Protein AF-A0A537A477-F1 (afdb_monomer)

Radius of gyration: 22.48 Å; Cα contacts (8 Å, |Δi|>4): 87; chains: 1; bounding box: 42×50×65 Å

Mean predicted aligned error: 12.56 Å

Solvent-accessible surface area (backbone atoms only — not comparable to full-atom values): 5742 Å² total; per-residue (Å²): 136,72,73,65,61,62,56,54,54,57,53,54,57,52,55,52,55,56,54,60,66,67,67,74,73,79,81,72,91,48,68,65,52,57,74,69,49,58,35,32,61,52,22,18,44,41,12,35,80,66,65,44,74,88,57,56,69,60,51,40,62,69,30,46,89,72,70,53,50,73,70,40,45,57,38,17,49,54,20,22,57,55,16,37,53,55,30,44,48,64,63,54,51,58,63,78,66,63,88,125

Sequence (100 aa):
MNSIGARLMAAWTRSALVACLLAAGCAQITETQCKAADWYQLGYRDADIYGLRPQVDQYAYQCRAFGVQAASETTYMAGWVDGFREWNTRVMGSECCGTR

Foldseek 3Di:
DDPVVVVVVVVVVVVVVVVVVVPPPDDQQDLCCLVVPQLLVVLLCCCQVVVHDQCLVVSQVRNVVNPSRDVSSVSNVNSNVVSNVNNCCVPVVVVVPDDD

Secondary structure (DSSP, 8-state):
--THHHHHHHHHHHHHHHHHHHGGG--PPPHHHHHH--HHHHHHHHHHTT-PPP-HHHHHHHHGGGT-HHHHHHHHHHHHHHHHHHHHHHHHHHHHT---

Structure (mmCIF, N/CA/C/O backbone):
data_AF-A0A537A477-F1
#
_entry.id   AF-A0A537A477-F1
#
loop_
_atom_site.group_PDB
_atom_site.id
_atom_site.type_symbol
_atom_site.label_atom_id
_atom_site.label_alt_id
_atom_site.label_comp_id
_atom_site.label_asym_id
_atom_site.label_entity_id
_atom_site.label_seq_id
_atom_site.pdbx_PDB_ins_code
_atom_site.Cartn_x
_atom_site.Cartn_y
_atom_site.Cartn_z
_atom_site.occupancy
_atom_site.B_iso_or_equiv
_atom_site.auth_seq_id
_atom_site.auth_comp_id
_atom_site.auth_asym_id
_atom_site.auth_atom_id
_atom_site.pdbx_PDB_model_num
ATOM 1 N N . MET A 1 1 ? 16.669 38.278 40.360 1.00 46.84 1 MET A N 1
ATOM 2 C CA . MET A 1 1 ? 15.818 37.280 39.671 1.00 46.84 1 MET A CA 1
ATOM 3 C C . MET A 1 1 ? 16.723 36.304 38.932 1.00 46.84 1 MET A C 1
ATOM 5 O O . MET A 1 1 ? 17.490 36.734 38.082 1.00 46.84 1 MET A O 1
ATOM 9 N N . ASN A 1 2 ? 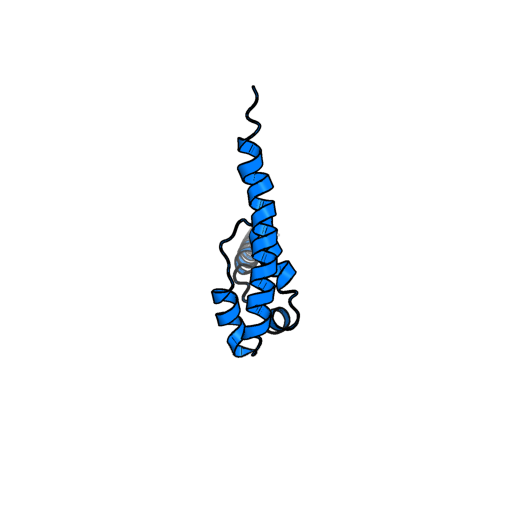16.724 35.028 39.330 1.00 46.28 2 ASN A N 1
ATOM 10 C CA . ASN A 1 2 ? 17.794 34.076 39.011 1.00 46.28 2 ASN A CA 1
ATOM 11 C C . ASN A 1 2 ? 17.605 33.412 37.637 1.00 46.28 2 ASN A C 1
ATOM 13 O O . ASN A 1 2 ? 16.786 32.508 37.475 1.00 46.28 2 ASN A O 1
ATOM 17 N N . SER A 1 3 ? 18.450 33.801 36.679 1.00 56.53 3 SER A N 1
ATOM 18 C CA . SER A 1 3 ? 18.550 33.291 35.297 1.00 56.53 3 SER A CA 1
ATOM 19 C C . SER A 1 3 ? 18.824 31.781 35.173 1.00 56.53 3 SER A C 1
ATOM 21 O O . SER A 1 3 ? 18.778 31.223 34.078 1.00 56.53 3 SER A O 1
ATOM 23 N N . ILE A 1 4 ? 19.102 31.106 36.292 1.00 56.81 4 ILE A N 1
ATOM 24 C CA . ILE A 1 4 ? 19.338 29.659 36.381 1.00 56.81 4 ILE A CA 1
ATOM 25 C C . ILE A 1 4 ? 18.024 28.885 36.173 1.00 56.81 4 ILE A C 1
ATOM 27 O O . ILE A 1 4 ? 18.019 27.868 35.481 1.00 56.81 4 ILE A O 1
ATOM 31 N N . GLY A 1 5 ? 16.894 29.404 36.673 1.00 51.31 5 GLY A N 1
ATOM 32 C CA . GLY A 1 5 ? 15.582 28.762 36.517 1.00 51.31 5 GLY A CA 1
ATOM 33 C C . GLY A 1 5 ? 15.107 28.701 35.060 1.00 51.31 5 GLY A C 1
ATOM 34 O O . GLY A 1 5 ? 14.564 27.689 34.626 1.00 51.31 5 GLY A O 1
ATOM 35 N N . ALA A 1 6 ? 15.397 29.739 34.270 1.00 51.78 6 ALA A N 1
ATOM 36 C CA . ALA A 1 6 ? 15.014 29.804 32.857 1.00 51.78 6 ALA A CA 1
ATOM 37 C C . ALA A 1 6 ? 15.766 28.779 31.984 1.00 51.78 6 ALA A C 1
ATOM 39 O O . ALA A 1 6 ? 15.206 28.230 31.036 1.00 51.78 6 ALA A O 1
ATOM 40 N N . ARG A 1 7 ? 17.029 28.481 32.323 1.00 54.75 7 ARG A N 1
ATOM 41 C CA . ARG A 1 7 ? 17.862 27.506 31.598 1.00 54.75 7 ARG A CA 1
ATOM 42 C C . ARG A 1 7 ? 17.426 26.064 31.847 1.00 54.75 7 ARG A C 1
ATOM 44 O O . ARG A 1 7 ? 17.469 25.253 30.927 1.00 54.75 7 ARG A O 1
ATOM 51 N N . LEU A 1 8 ? 16.973 25.768 33.065 1.00 53.06 8 LEU A N 1
ATOM 52 C CA . LEU A 1 8 ? 16.461 24.449 33.430 1.00 53.06 8 LEU A CA 1
ATOM 53 C C . LEU A 1 8 ? 15.119 24.170 32.735 1.00 53.06 8 LEU A C 1
ATOM 55 O O . LEU A 1 8 ? 14.973 23.121 32.123 1.00 53.06 8 LEU A O 1
ATOM 59 N N . MET A 1 9 ? 14.186 25.129 32.694 1.00 50.94 9 MET A N 1
ATOM 60 C CA . MET A 1 9 ? 12.903 24.941 31.991 1.00 50.94 9 MET A CA 1
ATOM 61 C C . MET A 1 9 ? 13.068 24.724 30.477 1.00 50.94 9 MET A C 1
ATOM 63 O O . MET A 1 9 ? 12.371 23.898 29.891 1.00 50.94 9 MET A O 1
ATOM 67 N N . ALA A 1 10 ? 14.014 25.426 29.841 1.00 52.16 10 ALA A N 1
ATOM 68 C CA . ALA A 1 10 ? 14.286 25.296 28.408 1.00 52.16 10 ALA A CA 1
ATOM 69 C C . ALA A 1 10 ? 14.936 23.955 28.024 1.00 52.16 10 ALA A C 1
ATOM 71 O O . ALA A 1 10 ? 14.780 23.499 26.894 1.00 52.16 10 ALA A O 1
ATOM 72 N N . ALA A 1 11 ? 15.675 23.318 28.936 1.00 55.72 11 ALA A N 1
ATOM 73 C CA . ALA A 1 11 ? 16.249 21.995 28.699 1.00 55.72 11 ALA A CA 1
ATOM 74 C C . ALA A 1 11 ? 15.183 20.887 28.784 1.00 55.72 11 ALA A C 1
ATOM 76 O O . ALA A 1 11 ? 15.209 19.941 28.001 1.00 55.72 11 ALA A O 1
ATOM 77 N N . TRP A 1 12 ? 14.207 21.032 29.684 1.00 56.44 12 TRP A N 1
ATOM 78 C CA . TRP A 1 12 ? 13.151 20.039 29.903 1.00 56.44 12 TRP A CA 1
ATOM 79 C C . TRP A 1 12 ? 12.115 20.026 28.773 1.00 56.44 12 TRP A C 1
ATOM 81 O O . TRP A 1 12 ? 11.695 18.957 28.331 1.00 56.44 12 TRP A O 1
ATOM 91 N N . THR A 1 13 ? 11.759 21.197 28.238 1.00 59.22 13 THR A N 1
ATOM 92 C CA . THR A 1 13 ? 10.865 21.304 27.072 1.00 59.22 13 THR A CA 1
ATOM 93 C C . THR A 1 13 ? 11.483 20.721 25.801 1.00 59.22 13 THR A C 1
ATOM 95 O O . THR A 1 13 ? 10.778 20.102 25.005 1.00 59.22 13 THR A O 1
ATOM 98 N N . ARG A 1 14 ? 12.806 20.844 25.625 1.00 59.72 14 ARG A N 1
ATOM 99 C CA . ARG A 1 14 ? 13.530 20.260 24.483 1.00 59.72 14 ARG A CA 1
ATOM 100 C C . ARG A 1 14 ? 13.550 18.732 24.525 1.00 59.72 14 ARG A C 1
ATOM 102 O O . ARG A 1 14 ? 13.307 18.105 23.499 1.00 59.72 14 ARG A O 1
ATOM 109 N N . SER A 1 15 ? 13.777 18.136 25.696 1.00 63.44 15 SER A N 1
ATOM 110 C CA . SER A 1 15 ? 13.768 16.674 25.850 1.00 63.44 15 SER A CA 1
ATOM 111 C C . SER A 1 15 ? 12.380 16.064 25.630 1.00 63.44 15 SER A C 1
ATOM 113 O O . SER A 1 15 ? 12.270 15.003 25.020 1.00 63.44 15 SER A O 1
ATOM 115 N N . ALA A 1 16 ? 11.313 16.746 26.059 1.00 65.94 16 ALA A N 1
ATOM 116 C CA . ALA A 1 16 ? 9.941 16.282 25.844 1.00 65.94 16 ALA A CA 1
ATOM 117 C C . ALA A 1 16 ? 9.544 16.263 24.354 1.00 65.94 16 ALA A C 1
ATOM 119 O O . ALA A 1 16 ? 8.888 15.329 23.896 1.00 65.94 16 ALA A O 1
ATOM 120 N N . LEU A 1 17 ? 9.990 17.255 23.575 1.00 68.62 17 LEU A N 1
ATOM 121 C CA . LEU A 1 17 ? 9.726 17.323 22.133 1.00 68.62 17 LEU A CA 1
ATOM 122 C C . LEU A 1 17 ? 10.394 16.180 21.356 1.00 68.62 17 LEU A C 1
ATOM 124 O O . LEU A 1 17 ? 9.772 15.602 20.467 1.00 68.62 17 LEU A O 1
ATOM 128 N N . VAL A 1 18 ? 11.628 15.814 21.716 1.00 73.62 18 VAL A N 1
ATOM 129 C CA . VAL A 1 18 ? 12.338 14.686 21.088 1.00 73.62 18 VAL A CA 1
ATOM 130 C C . VAL A 1 18 ? 11.653 13.353 21.407 1.00 73.62 18 VAL A C 1
ATOM 132 O O . VAL A 1 18 ? 11.517 12.511 20.523 1.00 73.62 18 VAL A O 1
ATOM 135 N N . ALA A 1 19 ? 11.158 13.171 22.636 1.00 70.81 19 ALA A N 1
ATOM 136 C CA . ALA A 1 19 ? 10.455 11.951 23.033 1.00 70.81 19 ALA A CA 1
ATOM 137 C C . ALA A 1 19 ? 9.121 11.753 22.282 1.00 70.81 19 ALA A C 1
ATOM 139 O O . ALA A 1 19 ? 8.829 10.640 21.849 1.00 70.81 19 ALA A O 1
ATOM 140 N N . CYS A 1 20 ? 8.338 12.817 22.061 1.00 67.00 20 CYS A N 1
ATOM 141 C CA . CYS A 1 20 ? 7.088 12.726 21.292 1.00 67.00 20 CYS A CA 1
ATOM 142 C C . CYS A 1 20 ? 7.310 12.372 19.812 1.00 67.00 20 CYS A C 1
ATOM 144 O O . CYS A 1 20 ? 6.494 11.659 19.232 1.00 67.00 20 CYS A O 1
ATOM 146 N N . LEU A 1 21 ? 8.411 12.823 19.202 1.00 68.44 21 LEU A N 1
ATOM 147 C CA . LEU A 1 21 ? 8.732 12.500 17.804 1.00 68.44 21 LEU A CA 1
ATOM 148 C C . LEU A 1 21 ? 9.084 11.018 17.604 1.00 68.44 21 LEU A C 1
ATOM 150 O O . LEU A 1 21 ? 8.815 10.462 16.543 1.00 68.44 21 LEU A O 1
ATOM 154 N N . LEU A 1 22 ? 9.634 10.359 18.628 1.00 66.25 22 LEU A N 1
ATOM 155 C CA . LEU A 1 22 ? 9.987 8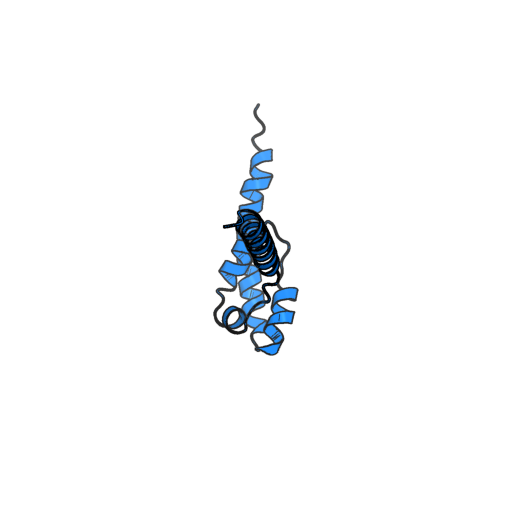.936 18.577 1.00 66.25 22 LEU A CA 1
ATOM 156 C C . LEU A 1 22 ? 8.765 8.005 18.707 1.00 66.25 22 LEU A C 1
ATOM 158 O O . LEU A 1 22 ? 8.842 6.845 18.309 1.00 66.25 22 LEU A O 1
ATOM 162 N N . ALA A 1 23 ? 7.631 8.491 19.223 1.00 61.03 23 ALA A N 1
ATOM 163 C CA . ALA A 1 23 ? 6.431 7.679 19.451 1.00 61.03 23 ALA A CA 1
ATOM 164 C C . ALA A 1 23 ? 5.523 7.513 18.214 1.00 61.03 23 ALA A C 1
ATOM 166 O O . ALA A 1 23 ? 4.577 6.729 18.250 1.00 61.03 23 ALA A O 1
ATOM 167 N N . ALA A 1 24 ? 5.799 8.204 17.104 1.00 60.59 24 ALA A N 1
ATOM 168 C CA . ALA A 1 24 ? 4.973 8.141 15.892 1.00 60.59 24 ALA A CA 1
ATOM 169 C C . ALA A 1 24 ? 5.216 6.889 15.011 1.00 60.59 24 ALA A C 1
ATOM 171 O O . ALA A 1 24 ? 4.652 6.786 13.925 1.00 60.59 24 ALA A O 1
ATOM 172 N N . GLY A 1 25 ? 6.057 5.941 15.446 1.00 57.03 25 GLY A N 1
ATOM 173 C CA . GLY A 1 25 ? 6.567 4.851 14.600 1.00 57.03 25 GLY A CA 1
ATOM 174 C C . GLY A 1 25 ? 5.763 3.544 14.551 1.00 57.03 25 GLY A C 1
ATOM 175 O O . GLY A 1 25 ? 6.094 2.683 13.743 1.00 57.03 25 GLY A O 1
ATOM 176 N N . CYS A 1 26 ? 4.721 3.358 15.367 1.00 59.81 26 CYS A N 1
ATOM 177 C CA . CYS A 1 26 ? 3.965 2.095 15.422 1.00 59.81 26 CYS A CA 1
ATOM 178 C C . CYS A 1 26 ? 2.577 2.238 14.779 1.00 59.81 26 CYS A C 1
A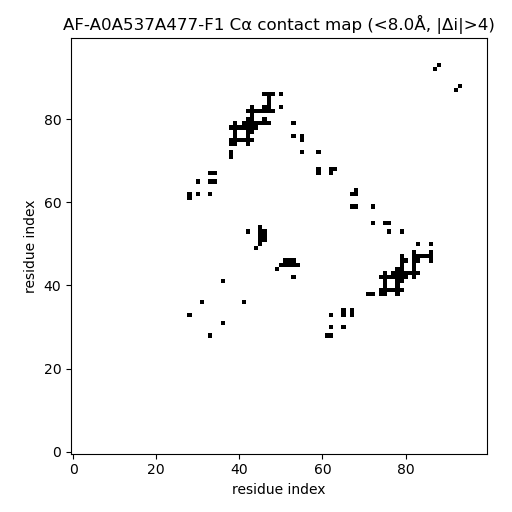TOM 180 O O . CYS A 1 26 ? 1.555 2.154 15.459 1.00 59.81 26 CYS A O 1
ATOM 182 N N . ALA A 1 27 ? 2.520 2.493 13.471 1.00 63.66 27 ALA A N 1
ATOM 183 C CA . ALA A 1 27 ? 1.252 2.549 12.747 1.00 63.66 27 ALA A CA 1
ATOM 184 C C . ALA A 1 27 ? 0.763 1.127 12.414 1.00 63.66 27 ALA A C 1
ATOM 186 O O . ALA A 1 27 ? 1.238 0.498 11.473 1.00 63.66 27 ALA A O 1
ATOM 187 N N . GLN A 1 28 ? -0.184 0.616 13.203 1.00 69.00 28 GLN A N 1
ATOM 188 C CA . GLN A 1 28 ? -0.947 -0.595 12.888 1.00 69.00 28 GLN A CA 1
ATOM 189 C C . GLN A 1 28 ? -2.126 -0.225 11.971 1.00 69.00 28 GLN A C 1
ATOM 191 O O . GLN A 1 28 ? -2.742 0.827 12.168 1.00 69.00 28 GLN A O 1
ATOM 196 N N . ILE A 1 29 ? -2.457 -1.065 10.982 1.00 77.38 29 ILE A N 1
ATOM 197 C CA . ILE A 1 29 ? -3.604 -0.810 10.098 1.00 77.38 29 ILE A CA 1
ATOM 198 C C . ILE A 1 29 ? -4.900 -0.746 10.924 1.00 77.38 29 ILE A C 1
ATOM 200 O O . ILE A 1 29 ? -5.135 -1.565 11.816 1.00 77.38 29 ILE A O 1
ATOM 204 N N . THR A 1 30 ? -5.739 0.254 10.658 1.00 84.12 30 THR A N 1
ATOM 205 C CA . THR A 1 30 ? -7.035 0.403 11.334 1.00 84.12 30 THR A CA 1
ATOM 206 C C . THR A 1 30 ? -8.131 -0.355 10.585 1.00 84.12 30 THR A C 1
ATOM 208 O O . THR A 1 30 ? -8.015 -0.627 9.392 1.00 84.12 30 THR A O 1
ATOM 211 N N . GLU A 1 31 ? -9.252 -0.638 11.252 1.00 81.94 31 GLU A N 1
ATOM 212 C CA . GLU A 1 31 ? -10.432 -1.239 10.610 1.00 81.94 31 GLU A CA 1
ATOM 213 C C . GLU A 1 31 ? -10.898 -0.441 9.384 1.00 81.94 31 GLU A C 1
ATOM 215 O O . GLU A 1 31 ? -11.209 -1.009 8.336 1.00 81.94 31 GLU A O 1
ATOM 220 N N . THR A 1 32 ? -10.916 0.888 9.506 1.00 83.06 32 THR A N 1
ATOM 221 C CA . THR A 1 32 ? -11.284 1.798 8.417 1.00 83.06 32 THR A CA 1
ATOM 222 C C . THR A 1 32 ? -10.337 1.680 7.233 1.00 83.06 32 THR A C 1
ATOM 224 O O . THR A 1 32 ? -10.799 1.690 6.098 1.00 83.06 32 THR A O 1
ATOM 227 N N . GLN A 1 33 ? -9.038 1.508 7.481 1.00 82.62 33 GLN A N 1
ATOM 228 C CA . GLN A 1 33 ? -8.063 1.275 6.423 1.00 82.62 33 GLN A CA 1
ATOM 229 C C . GLN A 1 33 ? -8.308 -0.076 5.755 1.00 82.62 33 GLN A C 1
ATOM 231 O O . GLN A 1 33 ? -8.349 -0.125 4.540 1.00 82.62 33 GLN A O 1
ATOM 236 N N . CYS A 1 34 ? -8.586 -1.146 6.502 1.00 86.50 34 CYS A N 1
ATOM 237 C CA . CYS A 1 34 ? -8.937 -2.431 5.891 1.00 86.50 34 CYS A CA 1
ATOM 238 C C . CYS A 1 34 ? -10.199 -2.337 5.013 1.00 86.50 34 CYS A C 1
ATOM 240 O O . CYS A 1 34 ? -10.219 -2.840 3.895 1.00 86.50 34 CYS A O 1
ATOM 242 N N . LYS A 1 35 ? -11.268 -1.699 5.505 1.00 84.12 35 LYS A N 1
ATOM 243 C CA . LYS A 1 35 ? -12.575 -1.681 4.824 1.00 84.12 35 LYS A CA 1
ATOM 244 C C . LYS A 1 35 ? -12.671 -0.677 3.676 1.00 84.12 35 LYS A C 1
ATOM 246 O O . LYS A 1 35 ? -13.392 -0.940 2.721 1.00 84.12 35 LYS A O 1
ATOM 251 N N . ALA A 1 36 ? -11.996 0.464 3.787 1.00 82.75 36 ALA A N 1
ATOM 252 C CA . ALA A 1 36 ? -12.069 1.552 2.813 1.00 82.75 36 ALA A CA 1
ATOM 253 C C . ALA A 1 36 ? -10.799 1.688 1.957 1.00 82.75 36 ALA A C 1
ATOM 255 O O . ALA A 1 36 ? -10.709 2.630 1.170 1.00 82.75 36 ALA A O 1
ATOM 256 N N . ALA A 1 37 ? -9.814 0.794 2.106 1.00 83.69 37 ALA A N 1
ATOM 257 C CA . ALA A 1 37 ? -8.632 0.806 1.255 1.00 83.69 37 ALA A CA 1
ATOM 258 C C . ALA A 1 37 ? -8.993 0.511 -0.199 1.00 83.69 37 ALA A C 1
ATOM 260 O O . ALA A 1 37 ? -9.696 -0.451 -0.516 1.00 83.69 37 ALA A O 1
ATOM 261 N N . ASP A 1 38 ? -8.397 1.299 -1.086 1.00 91.44 38 ASP A N 1
ATOM 262 C CA . ASP A 1 38 ? -8.181 0.885 -2.459 1.00 91.44 38 ASP A CA 1
ATOM 263 C C . ASP A 1 38 ? -7.040 -0.140 -2.470 1.00 91.44 38 ASP A C 1
ATOM 265 O O . ASP A 1 38 ? -5.854 0.201 -2.441 1.00 91.44 38 ASP A O 1
ATOM 269 N N . TRP A 1 39 ? -7.417 -1.418 -2.438 1.00 91.69 39 TRP A N 1
ATOM 270 C CA . TRP A 1 39 ? -6.476 -2.534 -2.377 1.00 91.69 39 TRP A CA 1
ATOM 271 C C . TRP A 1 39 ? -5.545 -2.583 -3.586 1.00 91.69 39 TRP A C 1
ATOM 273 O O . TRP A 1 39 ? -4.376 -2.929 -3.426 1.00 91.69 39 TRP A O 1
ATOM 283 N N . TYR A 1 40 ? -6.029 -2.183 -4.764 1.00 94.50 40 TYR A N 1
ATOM 284 C CA . TYR A 1 40 ? -5.213 -2.132 -5.972 1.00 94.50 40 TYR A CA 1
ATOM 285 C C . TYR A 1 40 ? -4.131 -1.064 -5.827 1.00 94.50 40 TYR A C 1
ATOM 287 O O . TYR A 1 40 ? -2.950 -1.354 -6.000 1.00 94.50 40 TYR A O 1
ATOM 295 N N . GLN A 1 41 ? -4.514 0.160 -5.453 1.00 94.75 41 GLN A N 1
ATOM 296 C CA . GLN A 1 41 ? -3.555 1.255 -5.283 1.00 94.75 41 GLN A CA 1
ATOM 297 C C . GLN A 1 41 ? -2.559 0.987 -4.154 1.00 94.75 41 GLN A C 1
ATOM 299 O O . GLN A 1 41 ? -1.392 1.361 -4.267 1.00 94.75 41 GLN A O 1
ATOM 304 N N . LEU A 1 42 ? -2.990 0.307 -3.089 1.00 92.38 42 LEU A N 1
ATOM 305 C CA . LEU A 1 42 ? -2.099 -0.130 -2.019 1.00 92.38 42 LEU A CA 1
ATOM 306 C C . LEU A 1 42 ? -1.020 -1.085 -2.552 1.00 92.38 42 LEU A C 1
ATOM 308 O O . LEU A 1 42 ? 0.166 -0.816 -2.377 1.00 92.38 42 LEU A O 1
ATOM 312 N N . GLY A 1 43 ? -1.420 -2.144 -3.264 1.00 94.25 43 GLY A N 1
ATOM 313 C CA . GLY A 1 43 ? -0.482 -3.094 -3.868 1.00 94.25 43 GLY A CA 1
ATOM 314 C C . GLY A 1 43 ? 0.439 -2.440 -4.894 1.00 94.25 43 GLY A C 1
ATOM 315 O O . GLY A 1 43 ? 1.651 -2.654 -4.855 1.00 94.25 43 GLY A O 1
ATOM 316 N N . TYR A 1 44 ? -0.116 -1.586 -5.758 1.00 96.44 44 TYR A N 1
ATOM 317 C CA . TYR A 1 44 ? 0.650 -0.826 -6.743 1.00 96.44 44 TYR A CA 1
ATOM 318 C C . TYR A 1 44 ? 1.731 0.011 -6.070 1.00 96.44 44 TYR A C 1
ATOM 320 O O . TYR A 1 44 ? 2.895 -0.078 -6.443 1.00 96.44 44 TYR A O 1
ATOM 328 N N . ARG A 1 45 ? 1.378 0.778 -5.035 1.00 94.44 45 ARG A N 1
ATOM 329 C CA . ARG A 1 45 ? 2.320 1.633 -4.310 1.00 94.44 45 ARG A CA 1
ATOM 330 C C . ARG A 1 45 ? 3.411 0.839 -3.592 1.00 94.44 45 ARG A C 1
ATOM 332 O O . ARG A 1 45 ? 4.567 1.266 -3.615 1.00 94.44 45 ARG A O 1
ATOM 339 N N . ASP A 1 46 ? 3.056 -0.282 -2.966 1.00 94.50 46 ASP A N 1
ATOM 340 C CA . ASP A 1 46 ? 4.007 -1.156 -2.271 1.00 94.50 46 ASP A CA 1
ATOM 341 C C . ASP A 1 46 ? 5.089 -1.678 -3.220 1.00 94.50 46 ASP A C 1
ATOM 343 O O . ASP A 1 46 ? 6.271 -1.700 -2.870 1.00 94.50 46 ASP A O 1
ATOM 347 N N . ALA A 1 47 ? 4.698 -2.054 -4.437 1.00 95.38 47 ALA A N 1
ATOM 348 C CA . ALA A 1 47 ? 5.627 -2.521 -5.452 1.00 95.38 47 ALA A CA 1
ATOM 349 C C . ALA A 1 47 ? 6.387 -1.374 -6.131 1.00 95.38 47 ALA A C 1
ATOM 351 O O . ALA A 1 47 ? 7.611 -1.399 -6.205 1.00 95.38 47 ALA A O 1
ATOM 352 N N . ASP A 1 48 ? 5.665 -0.365 -6.612 1.00 95.06 48 ASP A N 1
ATOM 353 C CA . ASP A 1 48 ? 6.186 0.705 -7.455 1.00 95.06 48 ASP A CA 1
ATOM 354 C C . ASP A 1 48 ? 7.121 1.638 -6.678 1.00 95.06 48 ASP A C 1
ATOM 356 O O . ASP A 1 48 ? 8.303 1.782 -6.991 1.00 95.06 48 ASP A O 1
ATOM 360 N N . ILE A 1 49 ? 6.603 2.267 -5.625 1.00 90.25 49 ILE A N 1
ATOM 361 C CA . ILE A 1 49 ? 7.330 3.315 -4.905 1.00 90.25 49 ILE A CA 1
ATOM 362 C C . ILE A 1 49 ? 8.401 2.700 -4.009 1.00 90.25 49 ILE A C 1
ATOM 364 O O . ILE A 1 49 ? 9.508 3.231 -3.908 1.00 90.25 49 ILE A O 1
ATOM 368 N N . TYR A 1 50 ? 8.067 1.595 -3.345 1.00 88.31 50 TYR A N 1
ATOM 369 C CA . TYR A 1 50 ? 8.903 1.035 -2.290 1.00 88.31 50 TYR A CA 1
ATOM 370 C C . TYR A 1 50 ? 9.701 -0.201 -2.713 1.00 88.31 50 TYR A C 1
ATOM 372 O O . TYR A 1 50 ? 10.620 -0.584 -1.988 1.00 88.31 50 TYR A O 1
ATOM 380 N N . GLY A 1 51 ? 9.393 -0.826 -3.857 1.00 90.62 51 GLY A N 1
ATOM 381 C CA . GLY A 1 51 ? 10.054 -2.065 -4.282 1.00 90.62 51 GLY A CA 1
ATOM 382 C C . GLY A 1 51 ? 9.848 -3.218 -3.297 1.00 90.62 51 GLY A C 1
ATOM 383 O O . GLY A 1 51 ? 10.691 -4.111 -3.199 1.00 90.62 51 GLY A O 1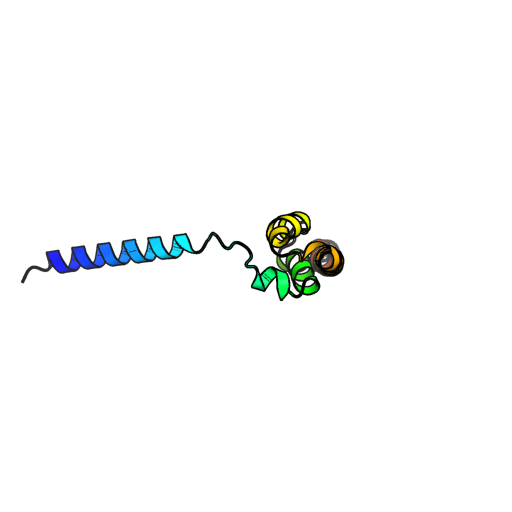
ATOM 384 N N . LEU A 1 52 ? 8.775 -3.179 -2.500 1.00 92.06 52 LEU A N 1
ATOM 385 C CA . LEU A 1 52 ? 8.533 -4.166 -1.457 1.00 92.06 52 LEU A CA 1
ATOM 386 C C . LEU A 1 52 ? 8.077 -5.479 -2.074 1.00 92.06 52 LEU A C 1
ATOM 388 O O . LEU A 1 52 ? 7.326 -5.518 -3.047 1.00 92.06 52 LEU A O 1
ATOM 392 N N . ARG A 1 53 ? 8.455 -6.580 -1.423 1.00 93.69 53 ARG A N 1
ATOM 393 C CA . ARG A 1 53 ? 7.806 -7.874 -1.651 1.00 93.69 53 ARG A CA 1
ATOM 394 C C . ARG A 1 53 ? 6.306 -7.763 -1.333 1.00 93.69 53 ARG A C 1
ATOM 396 O O . ARG A 1 53 ? 5.955 -6.944 -0.480 1.00 93.69 53 ARG A O 1
ATOM 403 N N . PRO A 1 54 ? 5.442 -8.599 -1.935 1.00 93.81 54 PRO A N 1
ATOM 404 C CA . PRO A 1 54 ? 4.011 -8.555 -1.652 1.00 93.81 54 PRO A CA 1
ATOM 405 C C . PRO A 1 54 ? 3.747 -8.701 -0.149 1.00 93.81 54 PRO A C 1
ATOM 407 O O . PRO A 1 54 ? 4.235 -9.644 0.473 1.00 93.81 54 PRO A O 1
ATOM 410 N N . GLN A 1 55 ? 2.981 -7.776 0.430 1.00 91.88 55 GLN A N 1
ATOM 411 C CA . GLN A 1 55 ? 2.603 -7.769 1.852 1.00 91.88 55 GLN A CA 1
ATOM 412 C C . GLN A 1 55 ? 1.215 -8.389 2.090 1.00 91.88 55 GLN A C 1
ATOM 414 O O . GLN A 1 55 ? 0.624 -8.225 3.155 1.00 91.88 55 GLN A O 1
ATOM 419 N N . VAL A 1 56 ? 0.684 -9.117 1.103 1.00 90.56 56 VAL A N 1
ATOM 420 C CA . VAL A 1 56 ? -0.684 -9.656 1.105 1.00 90.56 56 VAL A CA 1
ATOM 421 C C . VAL A 1 56 ? -0.999 -10.476 2.361 1.00 90.56 56 VAL A C 1
ATOM 423 O O . VAL A 1 56 ? -2.018 -10.236 3.002 1.00 90.56 56 VAL A O 1
ATOM 426 N N . ASP A 1 57 ? -0.083 -11.347 2.794 1.00 89.44 57 ASP A N 1
ATOM 427 C CA . ASP A 1 57 ? -0.262 -12.172 3.995 1.00 89.44 57 ASP A CA 1
ATOM 428 C C . ASP A 1 57 ? -0.318 -11.330 5.278 1.00 89.44 57 ASP A C 1
ATOM 430 O O . ASP A 1 57 ? -1.072 -11.630 6.209 1.00 89.44 57 ASP A O 1
ATOM 434 N N . GLN A 1 58 ? 0.464 -10.248 5.330 1.00 88.44 58 GLN A N 1
ATOM 435 C CA . GLN A 1 58 ? 0.480 -9.328 6.461 1.00 88.44 58 GLN A CA 1
ATOM 436 C C . GLN A 1 58 ? -0.860 -8.588 6.568 1.00 88.44 58 GLN A C 1
ATOM 438 O O . GLN A 1 58 ? -1.435 -8.516 7.658 1.00 88.44 58 GLN A O 1
ATOM 443 N N . TYR A 1 59 ? -1.382 -8.078 5.451 1.00 88.12 59 TYR A N 1
ATOM 444 C CA . TYR A 1 59 ? -2.688 -7.423 5.428 1.00 88.12 59 TYR A CA 1
ATOM 445 C C . TYR A 1 59 ? -3.825 -8.399 5.713 1.00 88.12 59 TYR A C 1
ATOM 447 O O . TYR A 1 59 ? -4.717 -8.080 6.498 1.00 88.12 59 TYR A O 1
ATOM 455 N N . ALA A 1 60 ? -3.759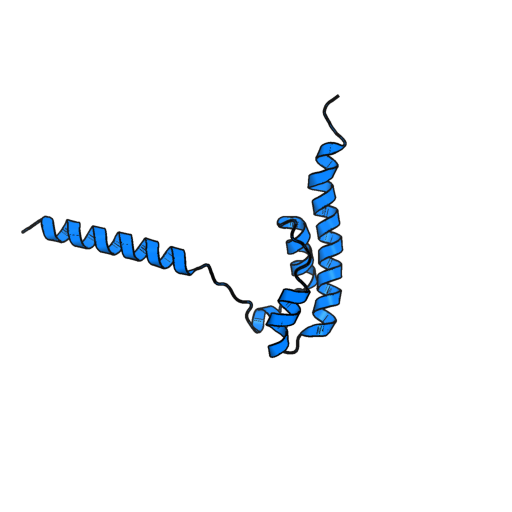 -9.612 5.166 1.00 87.44 60 ALA A N 1
ATOM 456 C CA . ALA A 1 60 ? -4.714 -10.668 5.455 1.00 87.44 60 ALA A CA 1
ATOM 457 C C . ALA A 1 60 ? -4.753 -10.970 6.961 1.00 87.44 60 ALA A C 1
ATOM 459 O O . ALA A 1 60 ? -5.830 -11.026 7.557 1.00 87.44 60 ALA A O 1
ATOM 460 N N . TYR A 1 61 ? -3.597 -11.109 7.614 1.00 86.94 61 TYR A N 1
ATOM 461 C CA . TYR A 1 61 ? -3.530 -11.341 9.057 1.00 86.94 61 TYR A CA 1
ATOM 462 C C . TYR A 1 61 ? -4.155 -10.193 9.864 1.00 86.94 61 TYR A C 1
ATOM 464 O O . TYR A 1 61 ? -4.994 -10.438 10.731 1.00 86.94 61 TYR A O 1
ATOM 472 N N . GLN A 1 62 ? -3.796 -8.944 9.557 1.00 86.06 62 GLN A N 1
ATOM 473 C CA . GLN A 1 62 ? -4.263 -7.776 10.312 1.00 86.06 62 GLN A CA 1
ATOM 474 C C . GLN A 1 62 ? -5.751 -7.474 10.078 1.00 86.06 62 GLN A C 1
ATOM 476 O O . GLN A 1 62 ? -6.471 -7.126 11.013 1.00 86.06 62 GLN A O 1
ATOM 481 N N . CYS A 1 63 ? -6.238 -7.653 8.850 1.00 87.62 63 CYS A N 1
ATOM 482 C CA . CYS A 1 63 ? -7.619 -7.356 8.480 1.00 87.62 63 CYS A CA 1
ATOM 483 C C . CYS A 1 63 ? -8.589 -8.524 8.714 1.00 87.62 63 CYS A C 1
ATOM 485 O O . CYS A 1 63 ? -9.804 -8.344 8.575 1.00 87.62 63 CYS A O 1
ATOM 487 N N . ARG A 1 64 ? -8.092 -9.703 9.123 1.00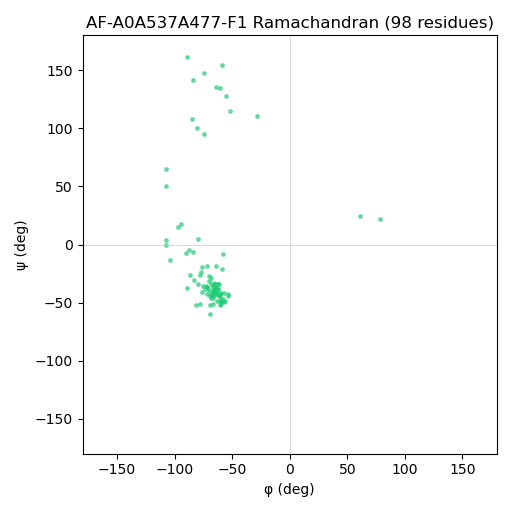 85.12 64 ARG A N 1
ATOM 488 C CA . ARG A 1 64 ? -8.924 -10.875 9.440 1.00 85.12 64 ARG A CA 1
ATOM 489 C C . ARG A 1 64 ? -9.955 -10.592 10.517 1.00 85.12 64 ARG A C 1
ATOM 491 O O . ARG A 1 64 ? -11.104 -11.001 10.377 1.00 85.12 64 ARG A O 1
ATOM 498 N N . ALA A 1 65 ? -9.566 -9.856 11.556 1.00 83.19 65 ALA A N 1
ATOM 499 C CA . ALA A 1 65 ? -10.464 -9.472 12.644 1.00 83.19 65 ALA A CA 1
ATOM 500 C C . ALA A 1 65 ? -11.678 -8.654 12.159 1.00 83.19 65 ALA A C 1
ATOM 502 O O . ALA A 1 65 ? -12.703 -8.622 12.833 1.00 83.19 65 ALA A O 1
ATOM 503 N N . PHE A 1 66 ? -11.579 -8.030 10.979 1.00 84.38 66 PHE A N 1
ATOM 504 C CA . PHE A 1 66 ? -12.605 -7.165 10.398 1.00 84.38 66 PHE A CA 1
ATOM 505 C C . PHE A 1 66 ? -13.345 -7.795 9.202 1.00 84.38 66 PHE A C 1
ATOM 507 O O . PHE A 1 66 ? -14.237 -7.154 8.646 1.00 84.38 66 PHE A O 1
ATOM 514 N N . GLY A 1 67 ? -12.992 -9.026 8.799 1.00 80.25 67 GLY A N 1
ATOM 515 C CA . GLY A 1 67 ? -13.698 -9.801 7.768 1.00 80.25 67 GLY A CA 1
ATOM 516 C C . GLY A 1 67 ? -13.420 -9.418 6.305 1.00 80.25 67 GLY A C 1
ATOM 517 O O . GLY A 1 67 ? -14.235 -9.728 5.443 1.00 80.25 67 GLY A O 1
ATOM 518 N N . VAL A 1 68 ? -12.297 -8.758 5.991 1.00 78.88 68 VAL A N 1
ATOM 519 C CA . VAL A 1 68 ? -12.031 -8.157 4.656 1.00 78.88 68 VAL A CA 1
ATOM 520 C C . VAL A 1 68 ? -11.222 -9.071 3.699 1.00 78.88 68 VAL A C 1
ATOM 522 O O . VAL A 1 68 ? -10.658 -8.613 2.716 1.00 78.88 68 VAL A O 1
ATOM 525 N N . GLN A 1 69 ? -11.140 -10.379 3.952 1.00 70.19 69 GLN A N 1
ATOM 526 C CA . GLN A 1 69 ? -10.021 -11.223 3.489 1.00 70.19 69 GLN A CA 1
ATOM 527 C C . GLN A 1 69 ? -9.900 -11.498 1.969 1.00 70.19 69 GLN A C 1
ATOM 529 O O . GLN A 1 69 ? -8.834 -11.321 1.413 1.00 70.19 69 GLN A O 1
ATOM 534 N N . ALA A 1 70 ? -10.937 -11.964 1.264 1.00 57.53 70 ALA A N 1
ATOM 535 C CA . ALA A 1 70 ? -10.703 -12.669 -0.015 1.00 57.53 70 ALA A CA 1
ATOM 536 C C . ALA A 1 70 ? -10.664 -11.779 -1.280 1.00 57.53 70 ALA A C 1
ATOM 538 O O . ALA A 1 70 ? -9.890 -12.026 -2.204 1.00 57.53 70 ALA A O 1
ATOM 539 N N . ALA A 1 71 ? -11.503 -10.740 -1.352 1.00 59.59 71 ALA A N 1
ATOM 540 C CA . ALA A 1 71 ? -11.535 -9.834 -2.510 1.00 59.59 71 ALA A CA 1
ATOM 541 C C . ALA A 1 71 ? -10.376 -8.818 -2.492 1.00 59.59 71 ALA A C 1
ATOM 543 O O . ALA A 1 71 ? -9.936 -8.346 -3.541 1.00 59.59 71 ALA A O 1
ATOM 544 N N . SER A 1 72 ? -9.868 -8.506 -1.297 1.00 75.06 72 SER A N 1
ATOM 545 C CA . SER A 1 72 ? -8.737 -7.602 -1.092 1.00 75.06 72 SER A CA 1
ATOM 546 C C . SER A 1 72 ? -7.421 -8.206 -1.573 1.00 75.06 72 SER A C 1
ATOM 548 O O . SER A 1 72 ? -6.653 -7.507 -2.221 1.00 75.06 72 SER A O 1
ATOM 550 N N . GLU A 1 73 ? -7.188 -9.502 -1.344 1.00 84.12 73 GLU A N 1
ATOM 551 C CA . GLU A 1 73 ? -5.948 -10.188 -1.730 1.00 84.12 73 GLU A CA 1
ATOM 552 C C . GLU A 1 73 ? -5.736 -10.202 -3.249 1.00 84.12 73 GLU A C 1
ATOM 554 O O . GLU A 1 73 ? -4.671 -9.829 -3.738 1.00 84.12 73 GLU A O 1
ATOM 559 N N . THR A 1 74 ? -6.760 -10.583 -4.018 1.00 89.44 74 THR A N 1
ATOM 560 C CA . THR A 1 74 ? -6.665 -10.637 -5.490 1.00 89.44 74 THR A CA 1
ATOM 561 C C . THR A 1 74 ? -6.468 -9.251 -6.102 1.00 89.44 74 THR A C 1
ATOM 563 O O . THR A 1 74 ? -5.603 -9.070 -6.958 1.00 89.44 74 THR A O 1
ATOM 566 N N . THR A 1 75 ? -7.219 -8.260 -5.618 1.00 92.69 75 THR A N 1
ATOM 567 C CA . THR A 1 75 ? -7.129 -6.865 -6.068 1.00 92.69 75 THR A CA 1
ATOM 568 C C . THR A 1 75 ? -5.779 -6.239 -5.698 1.00 92.69 75 THR A C 1
ATOM 570 O O . THR A 1 75 ? -5.166 -5.561 -6.521 1.00 92.69 75 THR A O 1
ATOM 573 N N . TYR A 1 76 ? -5.277 -6.528 -4.494 1.00 94.12 76 TYR A N 1
ATOM 574 C CA . TYR A 1 76 ? -3.941 -6.135 -4.047 1.00 94.12 76 TYR A CA 1
ATOM 575 C C . TYR A 1 76 ? -2.851 -6.720 -4.937 1.00 94.12 76 TYR A C 1
ATOM 577 O O . TYR A 1 76 ? -1.981 -5.992 -5.410 1.00 94.12 76 TYR A O 1
ATOM 585 N N . MET A 1 77 ? -2.911 -8.025 -5.211 1.00 95.12 77 MET A N 1
ATOM 586 C CA . MET A 1 77 ? -1.908 -8.691 -6.040 1.00 95.12 77 MET A CA 1
ATOM 587 C C . MET A 1 77 ? -1.920 -8.184 -7.484 1.00 95.12 77 MET A C 1
ATOM 589 O O . MET A 1 77 ? -0.851 -8.058 -8.075 1.00 95.12 77 MET A O 1
ATOM 593 N N . ALA A 1 78 ? -3.089 -7.848 -8.040 1.00 96.12 78 ALA A N 1
ATOM 594 C CA . ALA A 1 78 ? -3.179 -7.225 -9.360 1.00 96.12 78 ALA A CA 1
ATOM 595 C C . ALA A 1 78 ? -2.415 -5.891 -9.401 1.00 96.12 78 ALA A C 1
ATOM 597 O O . ALA A 1 78 ? -1.526 -5.721 -10.233 1.00 96.12 78 ALA A O 1
ATOM 598 N N . GLY A 1 79 ? -2.684 -4.998 -8.442 1.00 95.88 79 GLY A N 1
ATOM 599 C CA . GLY A 1 79 ? -1.968 -3.728 -8.331 1.00 95.88 79 GLY A CA 1
ATOM 600 C C . GLY A 1 79 ? -0.471 -3.914 -8.099 1.00 95.88 79 GLY A C 1
ATOM 601 O O . GLY A 1 79 ? 0.334 -3.257 -8.754 1.00 95.88 79 GLY A O 1
ATOM 602 N N . TRP A 1 80 ? -0.083 -4.852 -7.228 1.00 97.06 80 TRP A N 1
ATOM 603 C CA . TRP A 1 80 ? 1.322 -5.149 -6.941 1.00 97.06 80 TRP A CA 1
ATOM 604 C C . TRP A 1 80 ? 2.082 -5.614 -8.185 1.00 97.06 80 TRP A C 1
ATOM 606 O O . TRP A 1 80 ? 3.187 -5.144 -8.438 1.00 97.06 80 TRP A O 1
ATOM 616 N N . VAL A 1 81 ? 1.492 -6.495 -8.999 1.00 96.69 81 VAL A N 1
ATOM 617 C CA . VAL A 1 81 ? 2.115 -6.958 -10.250 1.00 96.69 81 VAL A CA 1
ATOM 618 C C . VAL A 1 81 ? 2.347 -5.796 -11.215 1.00 96.69 81 VAL A C 1
ATOM 620 O O . VAL A 1 81 ? 3.425 -5.710 -11.806 1.00 96.69 81 VAL A O 1
ATOM 623 N N . ASP A 1 82 ? 1.374 -4.897 -11.358 1.00 97.38 82 ASP A N 1
ATOM 624 C CA . ASP A 1 82 ? 1.501 -3.738 -12.242 1.00 97.38 82 ASP A CA 1
ATOM 625 C C . ASP A 1 82 ? 2.539 -2.738 -11.719 1.00 97.38 82 ASP A C 1
ATOM 627 O O . ASP A 1 82 ? 3.447 -2.358 -12.456 1.00 97.38 82 ASP A O 1
ATOM 631 N N . GLY A 1 83 ? 2.508 -2.408 -10.427 1.00 96.25 83 GLY A N 1
ATOM 632 C CA . GLY A 1 83 ? 3.515 -1.538 -9.815 1.00 96.25 83 GLY A CA 1
ATOM 633 C C . GLY A 1 83 ? 4.930 -2.123 -9.874 1.00 96.25 83 GLY A C 1
ATOM 634 O O . GLY A 1 83 ? 5.904 -1.401 -10.080 1.00 96.25 83 GLY A O 1
ATOM 635 N N . PHE A 1 84 ? 5.077 -3.448 -9.771 1.00 95.50 84 PHE A N 1
ATOM 636 C CA . PHE A 1 84 ? 6.389 -4.094 -9.846 1.00 95.50 84 PHE A CA 1
ATOM 637 C C . PHE A 1 84 ? 6.986 -4.036 -11.259 1.00 95.50 84 PHE A C 1
ATOM 639 O O . PHE A 1 84 ? 8.208 -3.963 -11.415 1.00 95.50 84 PHE A O 1
ATOM 646 N N . ARG A 1 85 ? 6.154 -4.044 -12.309 1.00 94.12 85 ARG A N 1
ATOM 647 C CA . ARG A 1 85 ? 6.616 -3.823 -13.693 1.00 94.12 85 ARG A CA 1
ATOM 648 C C . ARG A 1 85 ? 7.181 -2.416 -13.872 1.00 94.12 85 ARG A C 1
ATOM 650 O O . ARG A 1 85 ? 8.235 -2.259 -14.490 1.00 94.12 85 ARG A O 1
ATOM 657 N N . GLU A 1 86 ? 6.527 -1.420 -13.286 1.00 93.94 86 GLU A N 1
ATOM 658 C CA . GLU A 1 86 ? 6.984 -0.028 -13.311 1.00 93.94 86 GLU A CA 1
ATOM 659 C C . GLU A 1 86 ? 8.282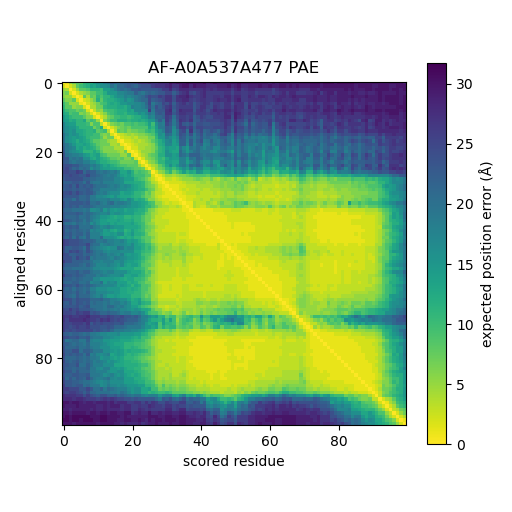 0.158 -12.514 1.00 93.94 86 GLU A C 1
ATOM 661 O O . GLU A 1 86 ? 9.245 0.755 -13.008 1.00 93.94 86 GLU A O 1
ATOM 666 N N . TRP A 1 87 ? 8.368 -0.446 -11.323 1.00 93.00 87 TRP A N 1
ATOM 667 C CA . TRP A 1 87 ? 9.601 -0.485 -10.536 1.00 93.00 87 TRP A CA 1
ATOM 668 C C . TRP A 1 87 ? 10.764 -1.098 -11.326 1.00 93.00 87 TRP A C 1
ATOM 670 O O . TRP A 1 87 ? 11.826 -0.483 -11.427 1.00 93.00 87 TRP A O 1
ATOM 680 N N . ASN A 1 88 ? 10.560 -2.261 -11.958 1.00 90.56 88 ASN A N 1
ATOM 681 C CA . ASN A 1 88 ? 11.589 -2.896 -12.788 1.00 90.56 88 ASN A CA 1
ATOM 682 C C . ASN A 1 88 ? 11.976 -2.035 -13.990 1.00 90.56 88 ASN A C 1
ATOM 684 O O . ASN A 1 88 ? 13.152 -1.963 -14.325 1.00 90.56 88 ASN A O 1
ATOM 688 N N . THR A 1 89 ? 11.027 -1.352 -14.627 1.00 88.81 89 THR A N 1
ATOM 689 C CA . THR A 1 89 ? 11.338 -0.440 -15.735 1.00 88.81 89 THR A CA 1
ATOM 690 C C . THR A 1 89 ? 12.263 0.685 -15.277 1.00 88.81 89 THR A C 1
ATOM 692 O O . THR A 1 89 ? 13.241 0.989 -15.956 1.00 88.81 89 THR A O 1
ATOM 695 N N . ARG A 1 90 ? 12.022 1.272 -14.099 1.00 86.81 90 ARG A N 1
ATOM 696 C CA . ARG A 1 90 ? 12.894 2.326 -13.559 1.00 86.81 90 ARG A CA 1
ATOM 697 C C . ARG A 1 90 ? 14.248 1.809 -13.082 1.00 86.81 90 ARG A C 1
ATOM 699 O O . ARG A 1 90 ? 15.257 2.463 -13.329 1.00 86.81 90 ARG A O 1
ATOM 706 N N . VAL A 1 91 ? 14.274 0.670 -12.390 1.00 85.56 91 VAL A N 1
ATOM 707 C CA . VAL A 1 91 ? 15.498 0.131 -11.780 1.00 85.56 91 VAL A CA 1
ATOM 708 C C . VAL A 1 91 ? 16.343 -0.616 -12.812 1.00 85.56 91 VAL A C 1
ATOM 710 O O . VAL A 1 91 ? 17.501 -0.265 -13.009 1.00 85.56 91 VAL A O 1
ATOM 713 N N . MET A 1 92 ? 15.764 -1.569 -13.543 1.00 72.31 92 MET A N 1
ATOM 714 C CA . MET A 1 92 ? 16.472 -2.387 -14.539 1.00 72.31 92 MET A CA 1
ATOM 715 C C . MET A 1 92 ? 16.598 -1.693 -15.900 1.00 72.31 92 MET A C 1
ATOM 717 O O . MET A 1 92 ? 17.584 -1.892 -16.604 1.00 72.31 92 MET A O 1
ATOM 721 N N . GLY A 1 93 ? 15.648 -0.832 -16.286 1.00 61.75 93 GLY A N 1
ATOM 722 C CA . GLY A 1 93 ? 15.764 -0.048 -17.524 1.00 61.75 93 GLY A CA 1
ATOM 723 C C . GLY A 1 93 ? 16.930 0.948 -17.509 1.00 61.75 93 GLY A C 1
ATOM 724 O O . GLY A 1 93 ? 17.406 1.347 -18.572 1.00 61.75 93 GLY A O 1
ATOM 725 N N . SER A 1 94 ? 17.454 1.288 -16.324 1.00 56.09 94 SER A N 1
ATOM 726 C CA . SER A 1 94 ? 18.687 2.070 -16.178 1.00 56.09 94 SER A CA 1
ATOM 727 C C . SER A 1 94 ? 19.958 1.287 -16.549 1.00 56.09 94 SER A C 1
ATOM 729 O O . SER A 1 94 ? 20.974 1.897 -16.876 1.00 56.09 94 SER A O 1
ATOM 731 N N . GLU A 1 95 ? 19.901 -0.051 -16.581 1.00 55.91 95 GLU A N 1
ATOM 732 C CA . GLU A 1 95 ? 21.045 -0.910 -16.914 1.00 55.91 95 GLU A CA 1
ATOM 733 C C . GLU A 1 95 ? 21.190 -1.145 -18.427 1.00 55.91 95 GLU A C 1
ATOM 735 O O . GLU A 1 95 ? 22.295 -1.372 -18.921 1.00 55.91 95 GLU A O 1
ATOM 740 N N . CYS A 1 96 ? 20.098 -1.060 -19.199 1.00 59.50 96 CYS A N 1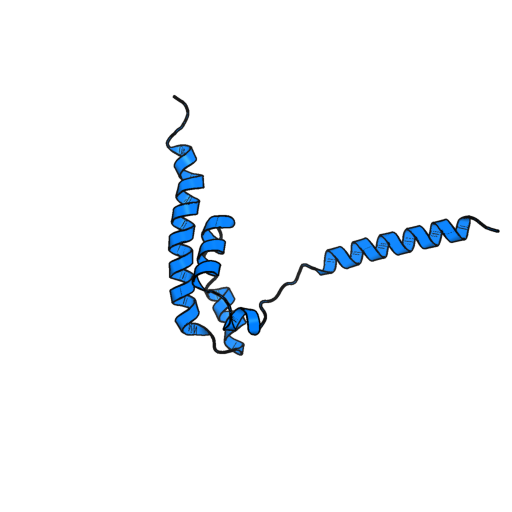
ATOM 741 C CA . CYS A 1 96 ? 20.137 -1.332 -20.642 1.00 59.50 96 CYS A CA 1
ATOM 742 C C . CYS A 1 96 ? 20.726 -0.182 -21.475 1.00 59.50 96 CYS A C 1
ATOM 744 O O . CYS A 1 96 ? 21.253 -0.429 -22.559 1.00 59.50 96 CYS A O 1
ATOM 746 N N . CYS A 1 97 ? 20.681 1.053 -20.969 1.00 62.25 97 CYS A N 1
ATOM 747 C CA . CYS A 1 97 ? 21.310 2.220 -21.592 1.00 62.25 97 CYS A CA 1
ATOM 748 C C . CYS A 1 97 ? 22.544 2.665 -20.802 1.00 62.25 97 CYS A C 1
ATOM 750 O O . CYS A 1 97 ? 22.710 3.843 -20.487 1.00 62.25 97 CYS A O 1
ATOM 752 N N . GLY A 1 98 ? 23.435 1.716 -20.507 1.00 52.25 98 GLY A N 1
ATOM 753 C CA . GLY A 1 98 ? 24.827 2.053 -20.248 1.00 52.25 98 GLY A CA 1
ATOM 754 C C . GLY A 1 98 ? 25.354 2.901 -21.406 1.00 52.25 98 GLY A C 1
ATOM 755 O O . GLY A 1 98 ? 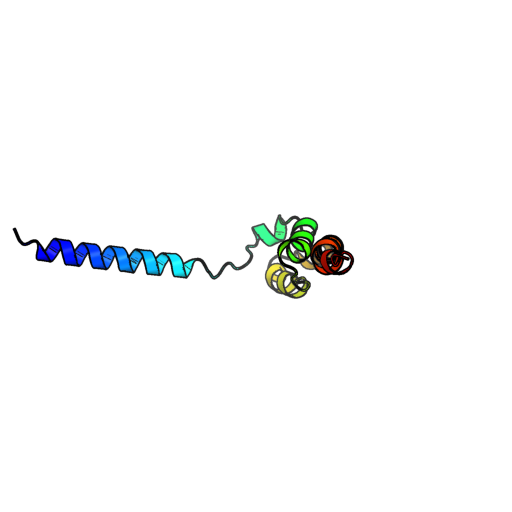25.409 2.434 -22.544 1.00 52.25 98 GLY A O 1
ATOM 756 N N . THR A 1 99 ? 25.689 4.154 -21.100 1.00 53.28 99 THR A N 1
ATOM 757 C CA . THR A 1 99 ? 26.543 5.049 -21.889 1.00 53.28 99 THR A CA 1
ATOM 758 C C . THR A 1 99 ? 27.559 4.252 -22.700 1.00 53.28 99 THR A C 1
ATOM 760 O O . THR A 1 99 ? 28.481 3.665 -22.129 1.00 53.28 99 THR A O 1
ATOM 763 N N . ARG A 1 100 ? 27.378 4.237 -24.019 1.00 45.31 100 ARG A N 1
ATOM 764 C CA . ARG A 1 100 ? 28.404 3.846 -24.976 1.00 45.31 100 ARG A CA 1
ATOM 765 C C . ARG A 1 100 ? 28.810 5.085 -25.757 1.00 45.31 100 ARG A C 1
ATOM 767 O O . ARG A 1 100 ? 27.897 5.875 -26.086 1.00 45.31 100 ARG A O 1
#

pLDDT: mean 77.49, std 16.08, range [45.31, 97.38]